Protein AF-A0A8J5QV88-F1 (afdb_monomer)

Structure (mmCIF, N/CA/C/O backbone):
data_AF-A0A8J5QV88-F1
#
_entry.id   AF-A0A8J5QV88-F1
#
loop_
_atom_site.group_PDB
_atom_site.id
_atom_site.type_symbol
_atom_site.label_atom_id
_atom_site.label_alt_id
_atom_site.label_comp_id
_atom_site.label_asym_id
_atom_site.label_entity_id
_atom_site.label_seq_id
_atom_site.pdbx_PDB_ins_code
_atom_site.Cartn_x
_atom_site.Cartn_y
_atom_site.Cartn_z
_atom_site.occupancy
_atom_site.B_iso_or_equiv
_atom_site.auth_seq_id
_atom_site.auth_comp_id
_atom_site.auth_asym_id
_atom_site.auth_atom_id
_atom_site.pdbx_PDB_model_num
ATOM 1 N N . MET A 1 1 ? -49.143 -34.796 47.480 1.00 39.56 1 MET A N 1
ATOM 2 C CA . MET A 1 1 ? -47.892 -35.246 46.841 1.00 39.56 1 MET A CA 1
ATOM 3 C C . MET A 1 1 ? -47.930 -34.688 45.436 1.00 39.56 1 MET A C 1
ATOM 5 O O . MET A 1 1 ? -48.893 -34.959 44.735 1.00 39.56 1 MET A O 1
ATOM 9 N N . SER A 1 2 ? -47.019 -33.762 45.143 1.00 41.06 2 SER A N 1
ATOM 10 C CA . SER A 1 2 ? -47.011 -32.954 43.921 1.00 41.06 2 SER A CA 1
ATOM 11 C C . SER A 1 2 ? -46.210 -33.660 42.838 1.00 41.06 2 SER A C 1
ATOM 13 O O . SER A 1 2 ? -45.031 -33.924 43.061 1.00 41.06 2 SER A O 1
ATOM 15 N N . ASP A 1 3 ? -46.820 -33.892 41.678 1.00 50.06 3 ASP A N 1
ATOM 16 C CA . ASP A 1 3 ? -46.127 -34.364 40.482 1.00 50.06 3 ASP A CA 1
ATOM 17 C C . ASP A 1 3 ? -46.035 -33.239 39.439 1.00 50.06 3 ASP A C 1
ATOM 19 O O . ASP A 1 3 ? -47.037 -32.772 38.909 1.00 50.06 3 ASP A O 1
ATOM 23 N N . ASN A 1 4 ? -44.789 -32.804 39.226 1.00 51.25 4 ASN A N 1
ATOM 24 C CA . ASN A 1 4 ? -44.144 -32.336 37.993 1.00 51.25 4 ASN A CA 1
ATOM 25 C C . ASN A 1 4 ? -44.972 -31.642 36.892 1.00 51.25 4 ASN A C 1
ATOM 27 O O . ASN A 1 4 ? -45.405 -32.280 35.936 1.00 51.25 4 ASN A O 1
ATOM 31 N N . ASP A 1 5 ? -44.925 -30.308 36.894 1.00 54.44 5 ASP A N 1
ATOM 32 C CA . ASP A 1 5 ? -45.100 -29.468 35.703 1.00 54.44 5 ASP A CA 1
ATOM 33 C C . ASP A 1 5 ? -43.744 -28.871 35.284 1.00 54.44 5 ASP A C 1
ATOM 35 O O . ASP A 1 5 ? -43.442 -27.715 35.563 1.00 54.44 5 ASP A O 1
ATOM 39 N N . ASN A 1 6 ? -42.897 -29.658 34.615 1.00 52.84 6 ASN A N 1
ATOM 40 C CA . ASN A 1 6 ? -41.653 -29.166 33.999 1.00 52.84 6 ASN A CA 1
ATOM 41 C C . ASN A 1 6 ? -41.612 -29.495 32.506 1.00 52.84 6 ASN A C 1
ATOM 43 O O . ASN A 1 6 ? -40.654 -30.068 31.994 1.00 52.84 6 ASN A O 1
ATOM 47 N N . ASN A 1 7 ? -42.671 -29.129 31.789 1.00 55.25 7 ASN A N 1
ATOM 48 C CA . ASN A 1 7 ? -42.626 -29.102 30.336 1.00 55.25 7 ASN A CA 1
ATOM 49 C C . ASN A 1 7 ? -43.232 -27.803 29.813 1.00 55.25 7 ASN A C 1
ATOM 51 O O . ASN A 1 7 ? -44.388 -27.750 29.399 1.00 55.25 7 ASN A O 1
ATOM 55 N N . LYS A 1 8 ? -42.452 -26.723 29.874 1.00 50.44 8 LYS A N 1
ATOM 56 C CA . LYS A 1 8 ? -42.722 -25.527 29.081 1.00 50.44 8 LYS A CA 1
ATOM 57 C C . LYS A 1 8 ? -41.450 -24.711 28.896 1.00 50.44 8 LYS A C 1
ATOM 59 O O . LYS A 1 8 ? -40.781 -24.413 29.881 1.00 50.44 8 LYS A O 1
ATOM 64 N N . ARG A 1 9 ? -41.254 -24.287 27.639 1.00 49.62 9 ARG 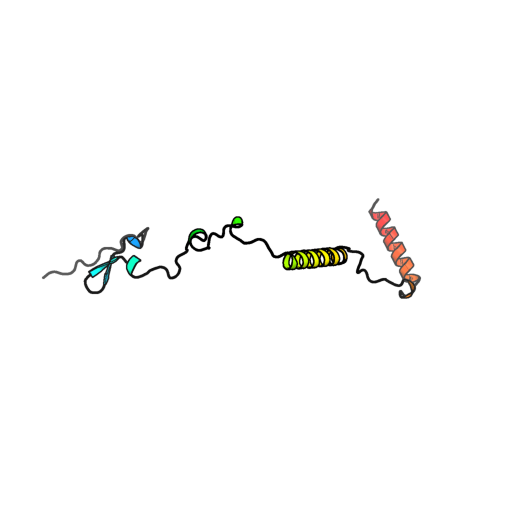A N 1
ATOM 65 C CA . ARG A 1 9 ? -40.396 -23.203 27.114 1.00 49.62 9 ARG A CA 1
ATOM 66 C C . ARG A 1 9 ? -39.234 -23.677 26.234 1.00 49.62 9 ARG A C 1
ATOM 68 O O . ARG A 1 9 ? -38.066 -23.517 26.560 1.00 49.62 9 ARG A O 1
ATOM 75 N N . GLN A 1 10 ? -39.586 -24.200 25.060 1.00 56.66 10 GLN A N 1
ATOM 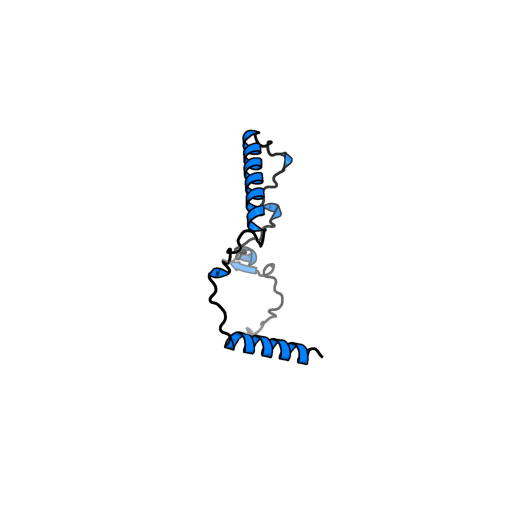76 C CA . GLN A 1 10 ? -38.902 -23.772 23.838 1.00 56.66 10 GLN A CA 1
ATOM 77 C C . GLN A 1 10 ? -39.520 -22.416 23.472 1.00 56.66 10 GLN A C 1
ATOM 79 O O . GLN A 1 10 ? -40.623 -22.378 22.937 1.00 56.66 10 GLN A O 1
ATOM 84 N N . GLU A 1 11 ? -38.873 -21.322 23.864 1.00 56.09 11 GLU A N 1
ATOM 85 C CA . GLU A 1 11 ? -39.224 -19.970 23.418 1.00 56.09 11 GLU A CA 1
ATOM 86 C C . GLU A 1 11 ? -38.179 -19.533 22.381 1.00 56.09 11 GLU A C 1
ATOM 88 O O . GLU A 1 11 ? -36.983 -19.507 22.666 1.00 56.09 11 GLU A O 1
ATOM 93 N N . ASP A 1 12 ? -38.657 -19.316 21.154 1.00 52.06 12 ASP A N 1
ATOM 94 C CA . ASP A 1 12 ? -38.172 -18.390 20.126 1.00 52.06 12 ASP A CA 1
ATOM 95 C C . ASP A 1 12 ? -36.667 -18.069 20.111 1.00 52.06 12 ASP A C 1
ATOM 97 O O . ASP A 1 12 ? -36.198 -17.055 20.625 1.00 52.06 12 ASP A O 1
ATOM 101 N N . ILE A 1 13 ? -35.901 -18.898 19.393 1.00 55.72 13 ILE A N 1
ATOM 102 C CA . ILE A 1 13 ? -34.524 -18.592 18.977 1.00 55.72 13 ILE A CA 1
ATOM 103 C C . ILE A 1 13 ? -34.591 -17.635 17.772 1.00 55.72 13 ILE A C 1
ATOM 105 O O . ILE A 1 13 ? -34.261 -17.993 16.645 1.00 55.72 13 ILE A O 1
ATOM 109 N N . GLY A 1 14 ? -35.106 -16.430 17.991 1.00 58.38 14 GLY A N 1
ATOM 110 C CA . GLY A 1 14 ? -35.182 -15.369 16.991 1.00 58.38 14 GLY A CA 1
ATOM 111 C C . GLY A 1 14 ? -34.733 -14.061 17.624 1.00 58.38 14 GLY A C 1
ATOM 112 O O . GLY A 1 14 ? -35.381 -13.566 18.536 1.00 58.38 14 GLY A O 1
ATOM 113 N N . ASP A 1 15 ? -33.599 -13.531 17.168 1.00 58.03 15 ASP A N 1
ATOM 114 C CA . ASP A 1 15 ? -33.076 -12.199 17.512 1.00 58.03 15 ASP A CA 1
ATOM 115 C C . ASP A 1 15 ? -32.682 -11.935 18.978 1.00 58.03 15 ASP A C 1
ATOM 117 O O . ASP A 1 15 ? -32.679 -10.792 19.440 1.00 58.03 15 ASP A O 1
ATOM 121 N N . SER A 1 16 ? -32.239 -12.957 19.714 1.00 60.03 16 SER A N 1
ATOM 122 C CA . SER A 1 16 ? -31.537 -12.725 20.985 1.00 60.03 16 SER A CA 1
ATOM 123 C C . SER A 1 16 ? -30.163 -12.103 20.717 1.00 60.03 16 SER A C 1
ATOM 125 O O . SER A 1 16 ? -29.208 -12.798 20.360 1.00 60.03 16 SER A O 1
ATOM 127 N N . LYS A 1 17 ? -30.046 -10.780 20.879 1.00 69.38 17 LYS A N 1
ATOM 128 C CA . LYS A 1 17 ? -28.745 -10.104 20.856 1.00 69.38 17 LYS A CA 1
ATOM 129 C C . LYS A 1 17 ? -27.879 -10.694 21.978 1.00 69.38 17 LYS A C 1
ATOM 131 O O . LYS A 1 17 ? -28.327 -10.741 23.123 1.00 69.38 17 LYS A O 1
ATOM 136 N N . PRO A 1 18 ? -26.627 -11.102 21.702 1.00 67.94 18 PRO A N 1
ATOM 137 C CA . PRO A 1 18 ? -25.754 -11.705 22.714 1.00 67.94 18 PRO A CA 1
ATOM 138 C C . PRO A 1 18 ? -25.406 -10.745 23.865 1.00 67.94 18 PRO A C 1
ATOM 140 O O . PRO A 1 18 ? -24.854 -11.175 24.876 1.00 67.94 18 PRO A O 1
ATOM 143 N N . GLU A 1 19 ? -25.714 -9.453 23.719 1.00 68.94 19 GLU A N 1
ATOM 144 C CA . GLU A 1 19 ? -25.539 -8.438 24.760 1.00 68.94 19 GLU A CA 1
ATOM 145 C C . GLU A 1 19 ? -26.523 -8.587 25.926 1.00 68.94 19 GLU A C 1
ATOM 147 O O . GLU A 1 19 ? -26.151 -8.284 27.060 1.00 68.94 19 GLU A O 1
ATOM 152 N N . ASP A 1 20 ? -27.720 -9.122 25.674 1.00 74.25 20 ASP A N 1
ATOM 153 C CA . ASP A 1 20 ? -28.778 -9.262 26.683 1.00 74.25 20 ASP A CA 1
ATOM 154 C C . ASP A 1 20 ? -28.732 -10.626 27.400 1.00 74.25 20 ASP A C 1
ATOM 156 O O . ASP A 1 20 ? -29.471 -10.873 28.356 1.00 74.25 20 ASP A O 1
ATOM 160 N N . LEU A 1 21 ? -27.836 -11.524 26.970 1.00 83.50 21 LEU A N 1
ATOM 161 C CA . LEU A 1 21 ? -27.693 -12.856 27.549 1.00 83.50 21 LEU A CA 1
ATOM 162 C C . LEU A 1 21 ? -26.917 -12.791 28.873 1.00 83.50 21 LEU A C 1
ATOM 164 O O . LEU A 1 21 ? -25.708 -12.559 28.893 1.00 83.50 21 LEU A O 1
ATOM 168 N N . LEU A 1 22 ? -27.607 -13.041 29.985 1.00 86.75 22 LEU A N 1
ATOM 169 C CA . LEU A 1 22 ? -27.020 -13.175 31.321 1.00 86.75 22 LEU A CA 1
ATOM 170 C C . LEU A 1 22 ? -26.741 -14.653 31.622 1.00 86.75 22 LEU A C 1
ATOM 172 O O . LEU A 1 22 ? -27.636 -15.490 31.534 1.00 86.75 22 LEU A O 1
ATOM 176 N N . VAL A 1 23 ? -25.505 -14.971 32.002 1.00 85.56 23 VAL A N 1
ATOM 177 C CA . VAL A 1 23 ? -25.053 -16.329 32.336 1.00 85.56 23 VAL A CA 1
ATOM 178 C C . VAL A 1 23 ? -24.658 -16.375 33.809 1.00 85.56 23 VAL A C 1
ATOM 180 O O . VAL A 1 23 ? -24.003 -15.458 34.306 1.00 85.56 23 VAL A O 1
ATOM 183 N N . ASP A 1 24 ? -25.058 -17.427 34.524 1.00 88.81 24 ASP A N 1
ATOM 184 C CA . ASP A 1 24 ? -24.590 -17.656 35.893 1.00 88.81 24 ASP A CA 1
ATOM 185 C C . ASP A 1 24 ? -23.149 -18.181 35.872 1.00 88.81 24 ASP A C 1
ATOM 187 O O . ASP A 1 24 ? -22.862 -19.243 35.317 1.00 88.81 24 ASP A O 1
ATOM 191 N N . PHE A 1 25 ? -22.238 -17.419 36.472 1.00 82.06 25 PHE A N 1
ATOM 192 C CA . PHE A 1 25 ? -20.841 -17.792 36.630 1.00 82.06 25 PHE A CA 1
ATOM 193 C C . PHE A 1 25 ? -20.456 -17.722 38.109 1.00 82.06 25 PHE A C 1
ATOM 195 O O . PHE A 1 25 ? -20.171 -16.653 38.654 1.00 82.06 25 PHE A O 1
ATOM 202 N N . GLY A 1 26 ? -20.456 -18.878 38.777 1.00 84.56 26 GLY A N 1
ATOM 203 C CA . GLY A 1 26 ? -20.088 -18.978 40.191 1.00 84.56 26 GLY A CA 1
ATOM 204 C C . GLY A 1 26 ? -21.089 -18.317 41.148 1.00 84.56 26 GLY A C 1
ATOM 205 O O . GLY A 1 26 ? -20.671 -17.735 42.149 1.00 84.56 26 GLY A O 1
ATOM 206 N N . GLY A 1 27 ? -22.390 -18.374 40.843 1.00 88.50 27 GLY A N 1
ATOM 207 C CA . GLY A 1 27 ? -23.462 -17.808 41.670 1.00 88.50 27 GLY A CA 1
ATOM 208 C C . GLY A 1 27 ? -23.696 -16.313 41.442 1.00 88.50 27 GLY A C 1
ATOM 209 O O . GLY A 1 27 ? -24.347 -15.655 42.256 1.00 88.50 27 GLY A O 1
ATOM 210 N N . LYS A 1 28 ? -23.139 -15.750 40.365 1.00 85.12 28 LYS A N 1
ATOM 211 C CA . LYS A 1 28 ? -23.304 -14.350 39.961 1.00 85.12 28 LYS A CA 1
ATOM 212 C C . LYS A 1 28 ? -23.725 -14.301 38.499 1.00 85.12 28 LYS A C 1
ATOM 214 O O . LYS A 1 28 ? -23.051 -14.863 37.641 1.00 85.12 28 LYS A O 1
ATOM 219 N N . GLN A 1 29 ? -24.801 -13.572 38.210 1.00 89.31 29 GLN A N 1
ATOM 220 C CA . GLN A 1 29 ? -25.239 -13.336 36.835 1.00 89.31 29 GLN A CA 1
ATOM 221 C C . GLN A 1 29 ? -24.329 -12.305 36.163 1.00 89.31 29 GLN A C 1
ATOM 223 O O . GLN A 1 29 ? -24.212 -11.165 36.621 1.00 89.31 29 GLN A O 1
ATOM 228 N N . VAL A 1 30 ? -23.673 -12.710 35.078 1.00 82.81 30 VAL A N 1
ATOM 229 C CA . VAL A 1 30 ? -22.779 -11.867 34.282 1.00 82.81 30 VAL A CA 1
ATOM 230 C C . VAL A 1 30 ? -23.189 -11.895 32.805 1.00 82.81 30 VAL A C 1
ATOM 232 O O . VAL A 1 30 ? -23.540 -12.955 32.291 1.00 82.81 30 VAL A O 1
ATOM 235 N N . PRO A 1 31 ? -23.144 -10.758 32.090 1.00 87.75 31 PRO A N 1
ATOM 236 C CA . PRO A 1 31 ? -23.412 -10.737 30.655 1.00 87.75 31 PRO A CA 1
ATOM 237 C C . PRO A 1 31 ? -22.422 -11.606 29.874 1.00 87.75 31 PRO A C 1
ATOM 239 O O . PRO A 1 31 ? -21.210 -11.537 30.105 1.00 87.75 31 PRO A O 1
ATOM 242 N N . PHE A 1 32 ? -22.924 -12.366 28.904 1.00 82.94 32 PHE A N 1
ATOM 243 C CA . PHE A 1 32 ? -22.127 -13.244 28.050 1.00 82.94 32 PHE A CA 1
ATOM 244 C C . PHE A 1 32 ? -21.061 -12.477 27.257 1.00 82.94 32 PHE A C 1
ATOM 246 O O . PHE A 1 32 ? -19.933 -12.949 27.110 1.00 82.94 32 PHE A O 1
ATOM 253 N N . SER A 1 33 ? -21.369 -11.243 26.848 1.00 80.88 33 SER A N 1
ATOM 254 C CA . SER A 1 33 ? -20.434 -10.322 26.186 1.00 80.88 33 SER A CA 1
ATOM 255 C C . SER A 1 33 ? -19.162 -10.033 26.997 1.00 80.88 33 SER A C 1
ATOM 257 O O . SER A 1 33 ? -18.109 -9.751 26.424 1.00 80.88 33 SER A O 1
ATOM 259 N N . LYS A 1 34 ? -19.215 -10.126 28.335 1.00 77.44 34 LYS A N 1
ATOM 26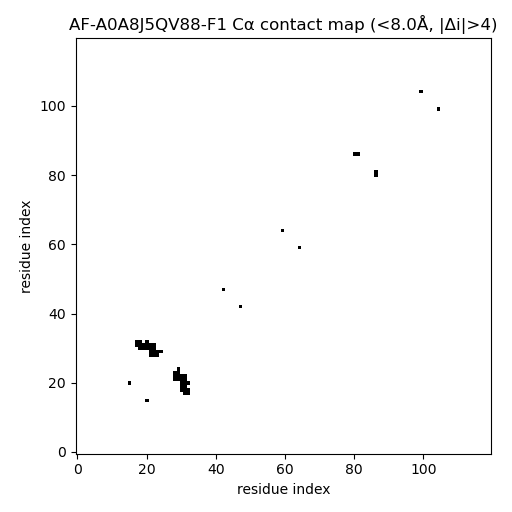0 C CA . LYS A 1 34 ? -18.033 -9.947 29.196 1.00 77.44 34 LYS A CA 1
ATOM 261 C C . LYS A 1 34 ? -17.146 -11.187 29.253 1.00 77.44 34 LYS A C 1
ATOM 263 O O . LYS A 1 34 ? -15.958 -11.046 29.538 1.00 77.44 34 LYS A O 1
ATOM 268 N N . ILE A 1 35 ? -17.714 -12.367 29.006 1.00 79.94 35 ILE A N 1
ATOM 269 C CA . ILE A 1 35 ? -17.002 -13.649 29.023 1.00 79.94 35 ILE A CA 1
ATOM 270 C C . ILE A 1 35 ? -16.358 -13.901 27.660 1.00 79.94 35 ILE A C 1
ATOM 272 O O . ILE A 1 35 ? -15.183 -14.252 27.590 1.00 79.94 35 ILE A O 1
ATOM 276 N N . ASN A 1 36 ? -17.110 -13.690 26.579 1.00 77.75 36 ASN A N 1
ATOM 277 C CA . ASN A 1 36 ? -16.657 -13.975 25.226 1.00 77.75 36 ASN A CA 1
ATOM 278 C C . ASN A 1 36 ? -16.403 -12.677 24.452 1.00 77.75 36 ASN A C 1
ATOM 280 O O . ASN A 1 36 ? -17.260 -12.190 23.713 1.00 77.75 36 ASN A O 1
ATOM 284 N N . LYS A 1 37 ? -15.219 -12.093 24.654 1.00 78.62 37 LYS A N 1
ATOM 285 C CA . LYS A 1 37 ? -14.769 -10.956 23.844 1.00 78.62 37 LYS A CA 1
ATOM 286 C C . LYS A 1 37 ? -14.336 -11.451 22.461 1.00 78.62 37 LYS A C 1
ATOM 288 O O . LYS A 1 37 ? -13.686 -12.493 22.384 1.00 78.62 37 LYS A O 1
ATOM 293 N N . PRO A 1 38 ? -14.623 -10.708 21.377 1.00 79.44 38 PRO A N 1
ATOM 294 C CA . PRO A 1 38 ? -14.111 -11.064 20.061 1.00 79.44 38 PRO A CA 1
ATOM 295 C C . PRO A 1 38 ? -12.578 -11.106 20.091 1.00 79.44 38 PRO A C 1
ATOM 297 O O . PRO A 1 38 ? -11.934 -10.195 20.611 1.00 79.44 38 PRO A O 1
ATOM 300 N N . HIS A 1 39 ? -11.993 -12.159 19.513 1.00 72.19 39 HIS A N 1
ATOM 301 C CA . HIS A 1 39 ? -10.537 -12.329 19.442 1.00 72.19 39 HIS A CA 1
ATOM 302 C C . HIS A 1 39 ? -9.845 -11.250 18.593 1.00 72.19 39 HIS A C 1
ATOM 304 O O . HIS A 1 39 ? -8.658 -11.006 18.780 1.00 72.19 39 HIS A O 1
ATOM 310 N N . ASN A 1 40 ? -10.592 -10.576 17.711 1.00 72.62 40 ASN A N 1
ATOM 311 C CA . ASN A 1 40 ? -10.121 -9.460 16.901 1.00 72.62 40 ASN A CA 1
ATOM 312 C C . ASN A 1 40 ? -11.032 -8.250 17.125 1.00 72.62 40 ASN A C 1
ATOM 314 O O . ASN A 1 40 ? -12.217 -8.289 16.796 1.00 72.62 40 ASN A O 1
ATOM 318 N N . VAL A 1 41 ? -10.472 -7.165 17.656 1.00 70.25 41 VAL A N 1
ATOM 319 C CA . VAL A 1 41 ? -11.117 -5.851 17.622 1.00 70.25 41 VAL A CA 1
ATOM 320 C C . VAL A 1 41 ? -10.725 -5.219 16.291 1.00 70.25 41 VAL A C 1
ATOM 322 O O . VAL A 1 41 ? -9.544 -4.964 16.059 1.00 70.25 41 VAL A O 1
ATOM 325 N N . ILE A 1 42 ? -11.692 -5.014 15.392 1.00 71.25 42 ILE A N 1
ATOM 326 C CA . ILE A 1 42 ? -11.462 -4.227 14.177 1.00 71.25 42 ILE A CA 1
ATOM 327 C C . ILE A 1 42 ? -11.340 -2.784 14.638 1.00 71.25 42 ILE A C 1
ATOM 329 O O . ILE A 1 42 ? -12.323 -2.148 15.010 1.00 71.25 42 ILE A O 1
ATOM 333 N N . LEU A 1 43 ? -10.108 -2.307 14.697 1.00 71.44 43 LEU A N 1
ATOM 334 C CA . LEU A 1 43 ? -9.821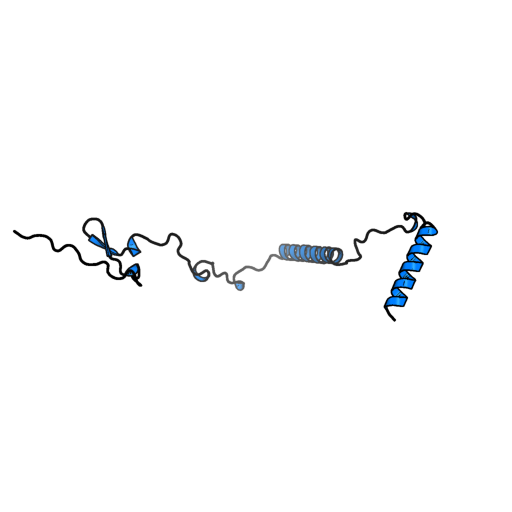 -0.937 15.057 1.00 71.44 43 LEU A CA 1
ATOM 335 C C . LEU A 1 43 ? -9.780 -0.135 13.763 1.00 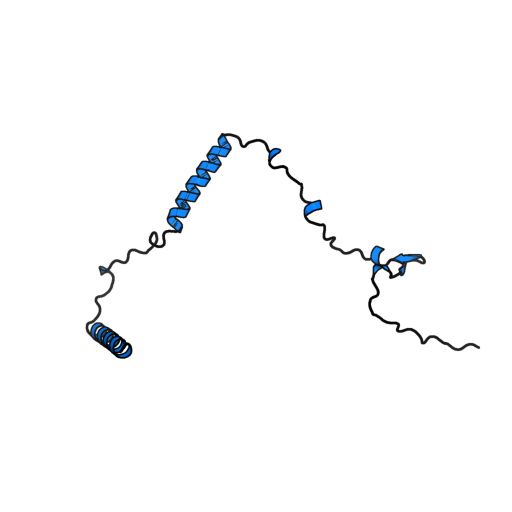71.44 43 LEU A C 1
ATOM 337 O O . LEU A 1 43 ? -9.090 -0.516 12.816 1.00 71.44 43 LEU A O 1
ATOM 341 N N . ASP A 1 44 ? -10.552 0.946 13.714 1.00 73.25 44 ASP A N 1
ATOM 342 C CA . ASP A 1 44 ? -10.601 1.820 12.550 1.00 73.25 44 ASP A CA 1
ATOM 343 C C . ASP A 1 44 ? -9.170 2.272 12.183 1.00 73.25 44 ASP A C 1
ATOM 345 O O . ASP A 1 44 ? -8.458 2.800 13.049 1.00 73.25 44 ASP A O 1
ATOM 349 N N . PRO A 1 45 ? -8.728 2.115 10.916 1.00 70.88 45 PRO A N 1
ATOM 350 C CA . PRO A 1 45 ? -7.342 2.378 10.505 1.00 70.88 45 PRO A CA 1
ATOM 351 C C . PRO A 1 45 ? -6.834 3.770 10.911 1.00 70.88 45 PRO A C 1
ATOM 353 O O . PRO A 1 45 ? -5.662 3.956 11.242 1.00 70.88 45 PRO A O 1
ATOM 356 N N . ASN A 1 46 ? -7.750 4.740 10.954 1.00 73.62 46 ASN A N 1
ATOM 357 C CA . ASN A 1 46 ? -7.495 6.141 11.283 1.00 73.62 46 ASN A CA 1
ATOM 358 C C . ASN A 1 46 ? -7.100 6.400 12.743 1.00 73.62 46 ASN A C 1
ATOM 360 O O . ASN A 1 46 ? -6.592 7.482 13.044 1.00 73.62 46 ASN A O 1
ATOM 364 N N . PHE A 1 47 ? -7.358 5.462 13.656 1.00 74.31 47 PHE A N 1
ATOM 365 C CA . PHE A 1 47 ? -7.060 5.641 15.078 1.00 74.31 47 PHE A CA 1
ATOM 366 C C . PHE A 1 47 ? -5.696 5.082 15.475 1.00 74.31 47 PHE A C 1
ATOM 368 O O . PHE A 1 47 ? -5.268 5.301 16.608 1.00 74.31 47 PHE A O 1
ATOM 375 N N . HIS A 1 48 ? -5.034 4.314 14.606 1.00 72.81 48 HIS A N 1
ATOM 376 C CA . HIS A 1 48 ? -3.838 3.534 14.969 1.00 72.81 48 HIS A CA 1
ATOM 377 C C . HIS A 1 48 ? -2.632 3.812 14.094 1.00 72.81 48 HIS A C 1
ATOM 379 O O . HIS A 1 48 ? -1.511 3.466 14.462 1.00 72.81 48 HIS A O 1
ATOM 385 N N . GLN A 1 49 ? -2.844 4.454 12.952 1.00 78.19 49 GLN A N 1
ATOM 386 C CA . GLN A 1 49 ? -1.740 4.937 12.152 1.00 78.19 49 GLN A CA 1
ATOM 387 C C . GLN A 1 49 ? -1.268 6.291 12.693 1.00 78.19 49 GLN A C 1
ATOM 389 O O . GLN A 1 49 ? -2.095 7.173 12.953 1.00 78.19 49 GLN A O 1
ATOM 394 N N . PRO A 1 50 ? 0.050 6.482 12.876 1.00 78.19 50 PRO A N 1
ATOM 395 C CA . PRO A 1 50 ? 0.587 7.789 13.204 1.00 78.19 50 PRO A CA 1
ATOM 396 C C . PRO A 1 50 ? 0.231 8.766 12.082 1.00 78.19 50 PRO A C 1
ATOM 398 O O . PRO A 1 50 ? 0.560 8.553 10.916 1.00 78.19 50 PRO A O 1
ATOM 401 N N . LYS A 1 51 ? -0.457 9.851 12.443 1.00 79.19 51 LYS A N 1
ATOM 402 C CA . LYS A 1 51 ? -0.735 10.960 11.529 1.00 79.19 51 LYS A CA 1
ATOM 403 C C . LYS A 1 51 ? 0.550 11.764 11.365 1.00 79.19 51 LYS A C 1
ATOM 405 O O . LYS A 1 51 ? 0.830 12.658 12.159 1.00 79.19 51 LYS A O 1
ATOM 410 N N . VAL A 1 52 ? 1.358 11.394 10.378 1.00 79.69 52 VAL A N 1
ATOM 411 C CA . VAL A 1 52 ? 2.591 12.111 10.048 1.00 79.69 52 VAL A CA 1
ATOM 412 C C . VAL A 1 52 ? 2.253 13.378 9.258 1.00 79.69 52 VAL A C 1
ATOM 414 O O . VAL A 1 52 ? 1.520 13.320 8.273 1.00 79.69 52 VAL A O 1
ATOM 417 N N . ASN A 1 53 ? 2.751 14.535 9.702 1.00 82.31 53 ASN A N 1
ATOM 418 C CA . ASN A 1 53 ? 2.625 15.780 8.945 1.00 82.31 53 ASN A CA 1
ATOM 419 C C . ASN A 1 53 ? 3.778 15.852 7.935 1.00 82.31 53 ASN A C 1
ATOM 421 O O . ASN A 1 53 ? 4.937 15.877 8.346 1.00 82.31 53 ASN A O 1
ATOM 425 N N . ALA A 1 54 ? 3.471 15.905 6.638 1.00 78.88 54 ALA A N 1
ATOM 426 C CA . ALA A 1 54 ? 4.473 16.015 5.577 1.00 78.88 54 ALA A CA 1
ATOM 427 C C . ALA A 1 54 ? 5.392 17.241 5.753 1.00 78.88 54 ALA A C 1
ATOM 429 O O . ALA A 1 54 ? 6.571 17.168 5.433 1.00 78.88 54 ALA A O 1
ATOM 430 N N . GLU A 1 55 ? 4.882 18.323 6.344 1.00 82.50 55 GLU A N 1
ATOM 431 C CA . GLU A 1 55 ? 5.633 19.560 6.602 1.00 82.50 55 GLU A CA 1
ATOM 432 C C . GLU A 1 55 ? 6.548 19.472 7.835 1.00 82.50 55 GLU A C 1
ATOM 434 O O . GLU A 1 55 ? 7.375 20.349 8.059 1.00 82.50 55 GLU A O 1
ATOM 439 N N . SER A 1 56 ? 6.392 18.433 8.665 1.00 83.88 56 SER A N 1
ATOM 440 C CA . SER A 1 56 ? 7.230 18.227 9.857 1.00 83.88 56 SER A CA 1
ATOM 441 C C . SER A 1 56 ? 8.514 17.446 9.575 1.00 83.88 56 SER A C 1
ATOM 443 O O . SER A 1 56 ? 9.351 17.307 10.467 1.00 83.88 56 SER A O 1
ATOM 445 N N . PHE A 1 57 ? 8.671 16.928 8.354 1.00 81.12 57 PHE A N 1
ATOM 446 C CA . PHE A 1 57 ? 9.892 16.248 7.947 1.00 81.12 57 PHE A CA 1
ATOM 447 C C . PHE A 1 57 ? 10.939 17.279 7.510 1.00 81.12 57 PHE A C 1
ATOM 449 O O . PHE A 1 57 ? 10.598 18.213 6.786 1.00 81.12 57 PHE A O 1
ATOM 456 N N . PRO A 1 58 ? 12.204 17.136 7.940 1.00 84.50 58 PRO A N 1
ATOM 457 C CA . PRO A 1 58 ? 13.280 17.989 7.458 1.00 84.50 58 PRO A CA 1
ATOM 458 C C . PRO A 1 58 ? 13.478 17.809 5.949 1.00 84.50 58 PRO A C 1
ATOM 460 O O . PRO A 1 58 ? 13.273 16.716 5.414 1.00 84.50 58 PRO A O 1
ATOM 463 N N . ASP A 1 59 ? 13.912 18.879 5.281 1.00 83.62 59 ASP A N 1
ATOM 464 C CA . ASP A 1 59 ? 14.290 18.817 3.872 1.00 83.62 59 ASP A CA 1
ATOM 465 C C . ASP A 1 59 ? 15.415 17.794 3.654 1.00 83.62 59 ASP A C 1
ATOM 467 O O . ASP A 1 59 ? 16.328 17.646 4.472 1.00 83.62 59 ASP A O 1
ATOM 471 N N . ILE A 1 60 ? 15.352 17.096 2.521 1.00 81.62 60 ILE A N 1
ATOM 472 C CA . ILE A 1 60 ? 16.361 16.117 2.113 1.00 81.62 60 ILE A CA 1
ATOM 473 C C . ILE A 1 60 ? 17.701 16.832 1.894 1.00 81.62 60 ILE A C 1
ATOM 475 O O . ILE A 1 60 ? 17.770 17.866 1.222 1.00 81.62 60 ILE A O 1
ATOM 479 N N . GLU A 1 61 ? 18.781 16.258 2.428 1.00 85.06 61 GLU A N 1
ATOM 480 C CA . GLU A 1 61 ? 20.136 16.768 2.222 1.00 85.06 61 GLU A CA 1
ATOM 481 C C . GLU A 1 61 ? 20.489 16.862 0.721 1.00 85.06 61 GLU A C 1
ATOM 483 O O . GLU A 1 61 ? 20.065 16.028 -0.088 1.00 85.06 61 GLU A O 1
ATOM 488 N N . PRO A 1 62 ? 21.314 17.841 0.308 1.00 80.88 62 PRO A N 1
ATOM 489 C CA . PRO A 1 62 ? 21.620 18.066 -1.106 1.00 80.88 62 PRO A CA 1
ATOM 490 C C . PRO A 1 62 ? 22.319 16.877 -1.786 1.00 80.88 62 PRO A C 1
ATOM 492 O O . PRO A 1 62 ? 22.228 16.735 -3.004 1.00 80.88 62 PRO A O 1
ATOM 495 N N . GLU A 1 63 ? 23.018 16.027 -1.029 1.00 78.69 63 GLU A N 1
ATOM 496 C CA . GLU A 1 63 ? 23.637 14.800 -1.544 1.00 78.69 63 GLU A CA 1
ATOM 497 C C . GLU A 1 63 ? 22.590 13.725 -1.873 1.00 78.69 63 GLU A C 1
ATOM 499 O O . GLU A 1 63 ? 22.616 13.147 -2.961 1.00 78.69 63 GLU A O 1
ATOM 504 N N . ALA A 1 64 ? 21.608 13.526 -0.991 1.00 82.06 64 ALA A N 1
ATOM 505 C CA . ALA A 1 64 ? 20.520 12.574 -1.201 1.00 82.06 64 ALA A CA 1
ATOM 506 C C . ALA A 1 64 ? 19.613 12.985 -2.373 1.00 82.06 64 ALA A C 1
ATOM 508 O O . ALA A 1 64 ? 19.224 12.139 -3.178 1.00 82.06 64 ALA A O 1
ATOM 509 N N . LYS A 1 65 ? 19.374 14.290 -2.554 1.00 80.69 65 LYS A N 1
ATOM 510 C CA . LYS A 1 65 ? 18.604 14.810 -3.694 1.00 80.69 65 LYS A CA 1
ATOM 511 C C . LYS A 1 65 ? 19.252 14.489 -5.048 1.00 80.69 65 LYS A C 1
ATOM 513 O O . LYS A 1 65 ? 18.560 14.104 -5.986 1.00 80.69 65 LYS A O 1
ATOM 518 N N . LYS A 1 66 ? 20.584 14.579 -5.141 1.00 80.19 66 LYS A N 1
ATOM 519 C CA . LYS A 1 66 ? 21.327 14.179 -6.351 1.00 80.19 66 LYS A CA 1
ATOM 520 C C . LYS A 1 66 ? 21.229 12.677 -6.609 1.00 80.19 66 LYS A C 1
ATOM 522 O O . LYS A 1 66 ? 21.053 12.268 -7.751 1.00 80.19 66 LYS A O 1
ATOM 527 N N . GLY A 1 67 ? 21.297 11.866 -5.552 1.00 80.75 67 GLY A N 1
ATOM 528 C CA . GLY A 1 67 ? 21.122 10.417 -5.656 1.00 80.75 67 GLY A CA 1
ATOM 529 C C . GLY A 1 67 ? 19.753 10.029 -6.221 1.00 80.75 67 GLY A C 1
ATOM 530 O O . GLY A 1 67 ? 19.669 9.157 -7.085 1.00 80.75 67 GLY A O 1
ATOM 531 N N . GLU A 1 68 ? 18.686 10.706 -5.793 1.00 80.19 68 GLU A N 1
ATOM 532 C CA . GLU A 1 68 ? 17.343 10.491 -6.343 1.00 80.19 68 GLU A CA 1
ATOM 533 C C . GLU A 1 68 ? 17.243 10.914 -7.815 1.00 80.19 68 GLU A C 1
ATOM 535 O O . GLU A 1 68 ? 16.720 10.153 -8.629 1.00 80.19 68 GLU A O 1
ATOM 540 N N . GLU A 1 69 ? 17.810 12.063 -8.194 1.00 82.25 69 GLU A N 1
ATOM 541 C CA . GLU A 1 69 ? 17.864 12.515 -9.593 1.00 82.25 69 GLU A CA 1
ATOM 542 C C . GLU A 1 69 ? 18.648 11.538 -10.496 1.00 82.2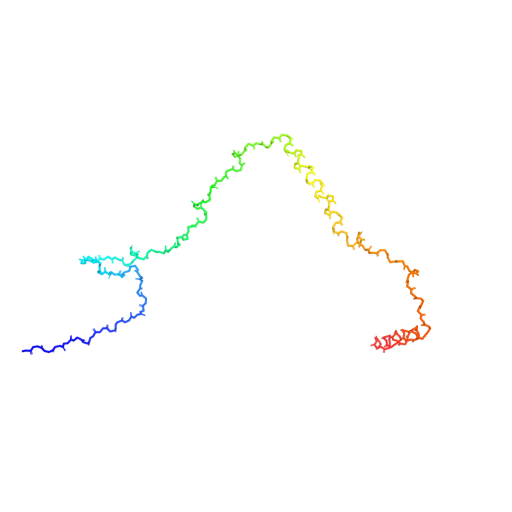5 69 GLU A C 1
ATOM 544 O O . GLU A 1 69 ? 18.218 11.220 -11.611 1.00 82.25 69 GLU A O 1
ATOM 549 N N . ASP A 1 70 ? 19.760 10.982 -10.014 1.00 81.19 70 ASP A N 1
ATOM 550 C CA . ASP A 1 70 ? 20.549 9.973 -10.730 1.00 81.19 70 ASP A CA 1
ATOM 551 C C . ASP A 1 70 ? 19.786 8.648 -10.906 1.00 81.19 70 ASP A C 1
ATOM 553 O O . ASP A 1 70 ? 19.849 8.001 -11.957 1.00 81.19 70 ASP A O 1
ATOM 557 N N . VAL A 1 71 ? 19.029 8.226 -9.893 1.00 82.06 71 VAL A N 1
ATOM 558 C CA . VAL A 1 71 ? 18.185 7.026 -9.982 1.00 82.06 71 VAL A CA 1
ATOM 559 C C . VAL A 1 71 ? 17.014 7.259 -10.941 1.00 82.06 71 VAL A C 1
ATOM 561 O O . VAL A 1 71 ? 16.714 6.403 -11.780 1.00 82.06 71 VAL A O 1
ATOM 564 N N . GLU A 1 72 ? 16.390 8.431 -10.878 1.00 81.94 72 GLU A N 1
ATOM 565 C CA . GLU A 1 72 ? 15.293 8.861 -11.743 1.00 81.94 72 GLU A CA 1
ATOM 566 C C . GLU A 1 72 ? 15.726 8.906 -13.223 1.00 81.94 72 GLU A C 1
ATOM 568 O O . GLU A 1 72 ? 15.026 8.392 -14.104 1.00 81.94 72 GLU A O 1
ATOM 573 N N . THR A 1 73 ? 16.905 9.465 -13.517 1.00 77.88 73 THR A N 1
ATOM 574 C CA . THR A 1 73 ? 17.459 9.519 -14.882 1.00 77.88 73 THR A CA 1
ATOM 575 C C . THR A 1 73 ? 17.789 8.128 -15.421 1.00 77.88 73 THR A C 1
ATOM 577 O O . THR A 1 73 ? 17.414 7.807 -16.555 1.00 77.88 73 THR A O 1
ATOM 580 N N . ARG A 1 74 ? 18.399 7.253 -14.609 1.00 75.94 74 ARG A N 1
ATOM 581 C CA . ARG A 1 74 ? 18.657 5.851 -14.984 1.00 75.94 74 ARG A CA 1
ATOM 582 C C . ARG A 1 74 ? 17.366 5.082 -15.249 1.00 75.94 74 ARG A C 1
ATOM 584 O O . ARG A 1 74 ? 17.290 4.338 -16.226 1.00 75.94 74 ARG A O 1
ATOM 591 N N . ARG A 1 75 ? 16.329 5.287 -14.432 1.00 75.06 75 ARG A N 1
ATOM 592 C CA . ARG A 1 75 ? 15.018 4.649 -14.613 1.00 75.06 75 ARG A CA 1
ATOM 593 C C . ARG A 1 75 ? 14.343 5.101 -15.908 1.00 75.06 75 ARG A C 1
ATOM 595 O O . ARG A 1 75 ? 13.833 4.260 -16.647 1.00 75.06 75 ARG A O 1
ATOM 602 N N . LYS A 1 76 ? 14.386 6.400 -16.224 1.00 75.25 76 LYS A N 1
ATOM 603 C CA . LYS A 1 76 ? 13.862 6.955 -17.487 1.00 75.25 76 LYS A CA 1
ATOM 604 C C . LYS A 1 76 ? 14.611 6.410 -18.704 1.00 75.25 76 LYS A C 1
ATOM 606 O O . LYS A 1 76 ? 13.977 6.046 -19.694 1.00 75.25 76 LYS A O 1
ATOM 611 N N . ALA A 1 77 ? 15.935 6.287 -18.615 1.00 70.44 77 ALA A N 1
ATOM 612 C CA . ALA A 1 77 ? 16.743 5.675 -19.665 1.00 70.44 77 ALA A CA 1
ATOM 613 C C . ALA A 1 77 ? 16.380 4.195 -19.869 1.00 70.44 77 ALA A C 1
ATOM 615 O O . ALA A 1 77 ? 16.115 3.793 -20.997 1.00 70.44 77 ALA A O 1
ATOM 616 N N . ALA A 1 78 ? 16.287 3.402 -18.797 1.00 67.12 78 ALA A N 1
ATOM 617 C CA . ALA A 1 78 ? 15.923 1.985 -18.874 1.00 67.12 78 ALA A CA 1
ATOM 618 C C . ALA A 1 78 ? 14.513 1.767 -19.453 1.00 67.12 78 ALA A C 1
ATOM 620 O O . ALA A 1 78 ? 14.313 0.895 -20.295 1.00 67.12 78 ALA A O 1
ATOM 621 N N . HIS A 1 79 ? 13.544 2.601 -19.068 1.00 63.66 79 HIS A N 1
ATOM 622 C CA . HIS A 1 79 ? 12.170 2.510 -19.564 1.00 63.66 79 HIS A CA 1
ATOM 623 C C . HIS A 1 79 ? 12.070 2.767 -21.078 1.00 63.66 79 HIS A C 1
ATOM 625 O O . HIS A 1 79 ? 11.273 2.126 -21.762 1.00 63.66 79 HIS A O 1
ATOM 631 N N . LYS A 1 80 ? 12.923 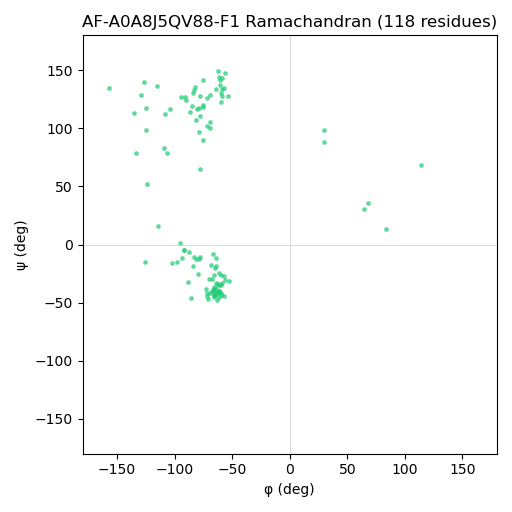3.643 -21.632 1.00 62.50 80 LYS A N 1
ATOM 632 C CA . LYS A 1 80 ? 12.985 3.904 -23.080 1.00 62.50 80 LYS A CA 1
ATOM 633 C C . LYS A 1 80 ? 13.350 2.653 -23.889 1.00 62.50 80 LYS A C 1
ATOM 635 O O . LYS A 1 80 ? 12.826 2.474 -24.980 1.00 62.50 80 LYS A O 1
ATOM 640 N N . TYR A 1 81 ? 14.206 1.782 -23.353 1.00 60.62 81 TYR A N 1
ATOM 641 C CA . TYR A 1 81 ? 14.624 0.552 -24.037 1.00 60.62 81 TYR A CA 1
ATOM 642 C C . TYR A 1 81 ? 13.652 -0.618 -23.851 1.00 60.62 81 TYR A C 1
ATOM 644 O O . TYR A 1 81 ? 13.712 -1.576 -24.615 1.00 60.62 81 TYR A O 1
ATOM 652 N N . ILE A 1 82 ? 12.772 -0.569 -22.847 1.00 61.72 82 ILE A N 1
ATOM 653 C CA . ILE A 1 82 ? 11.809 -1.646 -22.563 1.00 61.72 82 ILE A CA 1
ATOM 654 C C . ILE A 1 82 ? 10.508 -1.454 -23.355 1.00 61.72 82 ILE A C 1
ATOM 656 O O . ILE A 1 82 ? 9.881 -2.439 -23.735 1.00 61.72 82 ILE A O 1
ATOM 660 N N . LEU A 1 83 ? 10.097 -0.209 -23.626 1.00 62.47 83 LEU A N 1
ATOM 661 C CA . LEU A 1 83 ? 8.822 0.070 -24.304 1.00 62.47 83 LEU A CA 1
ATOM 662 C C . LEU A 1 83 ? 8.905 0.183 -25.821 1.00 62.47 83 LEU A C 1
ATOM 664 O O . LEU A 1 83 ? 7.860 0.335 -26.446 1.00 62.47 83 LEU A O 1
ATOM 668 N N . ASP A 1 84 ? 10.090 0.125 -26.423 1.00 65.06 84 ASP A N 1
ATOM 669 C CA . ASP A 1 84 ? 10.176 0.087 -27.878 1.00 65.06 84 ASP A CA 1
ATOM 670 C C . ASP A 1 84 ? 9.934 -1.356 -28.366 1.00 65.06 84 ASP A C 1
ATOM 672 O O . ASP A 1 84 ? 10.810 -2.215 -28.201 1.00 65.06 84 ASP A O 1
ATOM 676 N N . PRO A 1 85 ? 8.769 -1.659 -28.979 1.00 65.88 85 PRO A N 1
ATOM 677 C CA . PRO A 1 85 ? 8.455 -3.006 -29.449 1.00 65.88 85 PRO A CA 1
ATOM 678 C C . PRO A 1 85 ? 9.367 -3.457 -30.601 1.00 65.88 85 PRO A C 1
ATOM 680 O O . PRO A 1 85 ? 9.294 -4.616 -31.014 1.00 65.88 85 PRO A O 1
ATOM 683 N N . TYR A 1 86 ? 10.204 -2.568 -31.148 1.00 67.69 86 TYR A N 1
ATOM 684 C CA . TYR A 1 86 ? 11.185 -2.878 -32.185 1.00 67.69 86 TYR A CA 1
ATOM 685 C C . TYR A 1 86 ? 12.623 -3.018 -31.672 1.00 67.69 86 TYR A C 1
ATOM 687 O O . TYR A 1 86 ? 13.432 -3.611 -32.383 1.00 67.69 86 TYR A O 1
ATOM 695 N N . ALA A 1 87 ? 12.946 -2.563 -30.457 1.00 68.62 87 ALA A N 1
ATOM 696 C CA . ALA A 1 87 ? 14.326 -2.563 -29.958 1.00 68.62 87 ALA A CA 1
ATOM 697 C C . ALA A 1 87 ? 14.918 -3.970 -29.751 1.00 68.62 87 ALA A C 1
ATOM 699 O O . ALA A 1 87 ? 16.129 -4.142 -29.851 1.00 68.62 87 ALA A O 1
ATOM 700 N N . HIS A 1 88 ? 14.072 -4.978 -29.507 1.00 69.06 88 HIS A N 1
ATOM 701 C CA . HIS A 1 88 ? 14.497 -6.359 -29.217 1.00 69.06 88 HIS A CA 1
ATOM 702 C C . HIS A 1 88 ? 14.087 -7.365 -30.293 1.00 69.06 88 HIS A C 1
ATOM 704 O O . HIS A 1 88 ? 14.071 -8.570 -30.038 1.00 69.06 88 HIS A O 1
ATOM 710 N N . LYS A 1 89 ? 13.710 -6.909 -31.494 1.00 69.69 89 LYS A N 1
ATOM 711 C CA . LYS A 1 89 ? 13.365 -7.856 -32.558 1.00 69.69 89 LYS A CA 1
ATOM 712 C C . LYS A 1 89 ? 14.629 -8.590 -33.020 1.00 69.69 89 LYS A C 1
ATOM 714 O O . LYS A 1 89 ? 15.612 -7.926 -33.351 1.00 69.69 89 LYS A O 1
ATOM 719 N N . PRO A 1 90 ? 14.619 -9.933 -33.069 1.00 72.69 90 PRO A N 1
ATOM 720 C CA . PRO A 1 90 ? 15.727 -10.678 -33.647 1.00 72.69 90 PRO A CA 1
ATOM 721 C C . PRO A 1 90 ? 15.904 -10.244 -35.105 1.00 72.69 90 PRO A C 1
ATOM 723 O O . PRO A 1 90 ? 14.941 -10.223 -35.874 1.00 72.69 90 PRO A O 1
ATOM 726 N N . GLN A 1 91 ? 17.127 -9.859 -35.474 1.00 73.44 91 GLN A N 1
ATOM 727 C CA . GLN A 1 91 ? 17.464 -9.550 -36.860 1.00 73.44 91 GLN A CA 1
ATOM 728 C C . GLN A 1 91 ? 17.436 -10.860 -37.646 1.00 73.44 91 GLN A C 1
ATOM 730 O O . GLN A 1 91 ? 18.305 -11.713 -37.485 1.00 73.44 91 GLN A O 1
ATOM 735 N N . VAL A 1 92 ? 16.390 -11.048 -38.444 1.00 76.12 92 VAL A N 1
ATOM 736 C CA . VAL A 1 92 ? 16.235 -12.234 -39.284 1.00 76.12 92 VAL A CA 1
ATOM 737 C C . VAL A 1 92 ? 17.080 -12.040 -40.538 1.00 76.12 92 VAL A C 1
ATOM 739 O O . VAL A 1 92 ? 16.827 -11.113 -41.307 1.00 76.12 92 VAL A O 1
ATOM 742 N N . ASN A 1 93 ? 18.095 -12.881 -40.740 1.00 78.44 93 ASN A N 1
ATOM 743 C CA . ASN A 1 93 ? 18.871 -12.863 -41.975 1.00 78.44 93 ASN A CA 1
ATOM 744 C C . ASN A 1 93 ? 18.070 -13.584 -43.070 1.00 78.44 93 ASN A C 1
ATOM 746 O O . ASN A 1 93 ? 17.779 -14.773 -42.946 1.00 78.44 93 ASN A O 1
ATOM 750 N N . ALA A 1 94 ? 17.710 -12.861 -44.132 1.00 75.56 94 ALA A N 1
ATOM 751 C CA . ALA A 1 94 ? 16.944 -13.396 -45.256 1.00 75.56 94 ALA A CA 1
ATOM 752 C C . ALA A 1 94 ? 17.656 -14.565 -45.963 1.00 75.56 94 ALA A C 1
ATOM 754 O O . ALA A 1 94 ? 16.991 -15.432 -46.515 1.00 75.56 94 ALA A O 1
ATOM 755 N N . GLU A 1 95 ? 18.986 -14.626 -45.886 1.00 81.31 95 GLU A N 1
ATOM 756 C CA . GLU A 1 95 ? 19.814 -15.668 -46.508 1.00 81.31 95 GLU A CA 1
ATOM 757 C C . GLU A 1 95 ? 19.871 -16.966 -45.685 1.00 81.31 95 GLU A C 1
ATOM 759 O O . GLU A 1 95 ? 20.346 -17.989 -46.169 1.00 81.31 95 GLU A O 1
ATOM 764 N N . GLN A 1 96 ? 19.405 -16.947 -44.430 1.00 79.81 96 GLN A N 1
ATOM 765 C CA . GLN A 1 96 ? 19.321 -18.150 -43.592 1.00 79.81 96 GLN A CA 1
ATOM 766 C C . GLN A 1 96 ? 18.057 -18.973 -43.856 1.00 79.81 96 GLN A C 1
ATOM 768 O O . GLN A 1 96 ? 17.939 -20.092 -43.352 1.00 79.81 96 GLN A O 1
ATOM 773 N N . PHE A 1 97 ? 17.105 -18.431 -44.617 1.00 79.56 97 PHE A N 1
ATOM 774 C CA . PHE A 1 97 ? 15.915 -19.168 -45.010 1.00 79.56 97 PHE A CA 1
ATOM 775 C C . PHE A 1 97 ? 16.226 -20.016 -46.246 1.00 79.56 97 PHE A C 1
ATOM 777 O O . PHE A 1 97 ? 16.774 -19.488 -47.212 1.00 79.56 97 PHE A O 1
ATOM 784 N N . PRO A 1 98 ? 15.884 -21.315 -46.243 1.00 81.38 98 PRO A N 1
ATOM 785 C CA . PRO A 1 98 ? 16.001 -22.129 -47.443 1.00 81.38 98 PRO A CA 1
ATOM 786 C C . PRO A 1 98 ? 15.114 -21.551 -48.550 1.00 81.38 98 PRO A C 1
ATOM 788 O O . PRO A 1 98 ? 14.001 -21.086 -48.283 1.00 81.38 98 PRO A O 1
ATOM 791 N N . GLU A 1 99 ? 15.607 -21.591 -49.789 1.00 80.81 99 GLU A N 1
ATOM 792 C CA . GLU A 1 99 ? 14.811 -21.227 -50.959 1.00 80.81 99 GLU A CA 1
ATOM 793 C C . GLU A 1 99 ? 13.547 -22.094 -51.010 1.00 80.81 99 GLU A C 1
ATOM 795 O O . GLU A 1 99 ? 13.581 -23.304 -50.768 1.00 80.81 99 GLU A O 1
ATOM 800 N N . VAL A 1 100 ? 12.408 -21.456 -51.276 1.00 76.81 100 VAL A N 1
ATOM 801 C CA . VAL A 1 100 ? 11.118 -22.142 -51.324 1.00 76.81 100 VAL A CA 1
ATOM 802 C C . VAL A 1 100 ? 11.076 -23.004 -52.581 1.00 76.81 100 VAL A C 1
ATOM 804 O O . VAL A 1 100 ? 11.278 -22.517 -53.689 1.00 76.81 100 VAL A O 1
ATOM 807 N N . GLU A 1 101 ? 10.795 -24.294 -52.414 1.00 80.50 101 GLU A N 1
ATOM 808 C CA . GLU A 1 101 ? 10.681 -25.215 -53.541 1.00 80.50 101 GLU A CA 1
ATOM 809 C C . GLU A 1 101 ? 9.544 -24.794 -54.501 1.00 80.50 101 GLU A C 1
ATOM 811 O O . GLU A 1 101 ? 8.470 -24.369 -54.055 1.00 80.50 101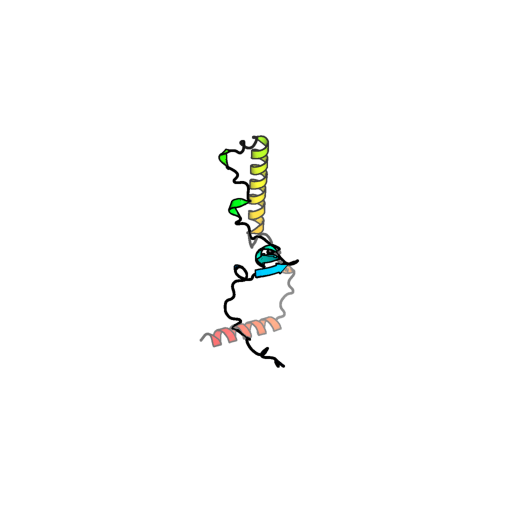 GLU A O 1
ATOM 816 N N . PRO A 1 102 ? 9.706 -24.979 -55.825 1.00 77.25 102 PRO A N 1
ATOM 817 C CA . PRO A 1 102 ? 8.761 -24.490 -56.839 1.00 77.25 102 PRO A CA 1
ATOM 818 C C . PRO A 1 102 ? 7.368 -25.135 -56.749 1.00 77.25 102 PRO A C 1
ATOM 820 O O . PRO A 1 102 ? 6.389 -24.629 -57.301 1.00 77.25 102 PRO A O 1
ATOM 823 N N . GLU A 1 103 ? 7.248 -26.281 -56.078 1.00 74.81 103 GLU A N 1
ATOM 824 C CA . GLU A 1 103 ? 5.955 -26.909 -55.804 1.00 74.81 103 GLU A CA 1
ATOM 825 C C . GLU A 1 103 ? 5.166 -26.140 -54.741 1.00 74.81 103 GLU A C 1
ATOM 827 O O . GLU A 1 103 ? 3.953 -25.952 -54.883 1.00 74.81 103 GLU A O 1
ATOM 832 N N . VAL A 1 104 ? 5.853 -25.626 -53.718 1.00 81.56 104 VAL A N 1
ATOM 833 C CA . VAL A 1 104 ? 5.250 -24.851 -52.632 1.00 81.56 104 VAL A CA 1
ATOM 834 C C . VAL A 1 104 ? 4.739 -23.513 -53.164 1.00 81.56 104 VAL A C 1
ATOM 836 O O . VAL A 1 104 ? 3.611 -23.131 -52.850 1.00 81.56 104 VAL A O 1
ATOM 839 N N . GLU A 1 105 ? 5.470 -22.852 -54.063 1.00 81.56 105 GLU A N 1
ATOM 840 C CA . GLU A 1 105 ? 5.024 -21.602 -54.700 1.00 81.56 105 GLU A CA 1
ATOM 841 C C . GLU A 1 105 ? 3.683 -21.761 -55.428 1.00 81.56 105 GLU A C 1
ATOM 843 O O . GLU A 1 105 ? 2.755 -20.972 -55.226 1.00 81.56 105 GLU A O 1
ATOM 848 N N . LYS A 1 106 ? 3.521 -22.852 -56.187 1.00 81.69 106 LYS A N 1
ATOM 849 C CA . LYS A 1 106 ? 2.264 -23.167 -56.886 1.00 81.69 106 LYS A CA 1
ATOM 850 C C . LYS A 1 106 ? 1.104 -23.378 -55.917 1.00 81.69 106 LYS A C 1
ATOM 852 O O . LYS A 1 106 ? -0.041 -23.065 -56.246 1.00 81.69 106 LYS A O 1
ATOM 857 N N . THR A 1 107 ? 1.359 -23.939 -54.734 1.00 81.00 107 THR A N 1
ATOM 858 C CA . THR A 1 107 ? 0.309 -24.101 -53.715 1.00 81.00 107 THR A CA 1
ATOM 859 C C . THR A 1 107 ? -0.084 -22.766 -53.090 1.00 81.00 107 THR A C 1
ATOM 861 O O . THR A 1 107 ? -1.277 -22.491 -52.955 1.00 81.00 107 THR A O 1
ATOM 864 N N . VAL A 1 108 ? 0.888 -21.900 -52.789 1.00 83.81 108 VAL A N 1
ATOM 865 C CA . VAL A 1 108 ? 0.651 -20.558 -52.239 1.00 83.81 108 VAL A CA 1
ATOM 866 C C . VAL A 1 108 ? -0.142 -19.700 -53.226 1.00 83.81 108 VAL A C 1
ATOM 868 O O . VAL A 1 108 ? -1.100 -19.034 -52.829 1.00 83.81 108 VAL A O 1
ATOM 871 N N . GLU A 1 109 ? 0.181 -19.770 -54.517 1.00 85.56 109 GLU A N 1
ATOM 872 C CA . GLU A 1 109 ? -0.537 -19.044 -55.565 1.00 85.56 109 GLU A CA 1
ATOM 873 C C . GLU A 1 109 ? -1.988 -19.530 -55.717 1.00 85.56 109 GLU A C 1
ATOM 875 O O . GLU A 1 109 ? -2.917 -18.719 -55.744 1.00 85.56 109 GLU A O 1
ATOM 880 N N . LYS A 1 110 ? -2.221 -20.851 -55.692 1.00 84.75 110 LYS A N 1
ATOM 881 C CA . LYS A 1 110 ? -3.579 -21.428 -55.682 1.00 84.75 110 LYS A CA 1
ATOM 882 C C . LYS A 1 110 ? -4.393 -20.973 -54.473 1.00 84.75 110 LYS A C 1
ATOM 884 O O . LYS A 1 110 ? -5.566 -20.633 -54.619 1.00 84.75 110 LYS A O 1
ATOM 889 N N . VAL A 1 111 ? -3.789 -20.949 -53.284 1.00 85.50 111 VAL A N 1
ATOM 890 C CA . VAL A 1 111 ? -4.454 -20.487 -52.055 1.00 85.50 111 VAL A CA 1
ATOM 891 C C . VAL A 1 111 ? -4.775 -18.993 -52.139 1.00 85.50 111 VAL A C 1
ATOM 893 O O . VAL A 1 111 ? -5.858 -18.580 -51.724 1.00 85.50 111 VAL A O 1
ATOM 896 N N . ARG A 1 112 ? -3.884 -18.180 -52.719 1.00 84.88 112 ARG A N 1
ATOM 897 C CA . ARG A 1 112 ? -4.106 -16.741 -52.925 1.00 84.88 112 ARG A CA 1
ATOM 898 C C . ARG A 1 112 ? -5.247 -16.474 -53.910 1.00 84.88 112 ARG A C 1
ATOM 900 O O . ARG A 1 112 ? -6.131 -15.682 -53.597 1.00 84.88 112 ARG A O 1
ATOM 907 N N . ALA A 1 113 ? -5.281 -17.192 -55.032 1.00 87.12 113 ALA A N 1
ATOM 908 C CA . ALA A 1 113 ? -6.363 -17.109 -56.013 1.00 87.12 113 ALA A CA 1
ATOM 909 C C . ALA A 1 113 ? -7.709 -17.590 -55.441 1.00 87.12 113 ALA A C 1
ATOM 911 O O . ALA A 1 113 ? -8.752 -17.005 -55.719 1.00 87.12 113 ALA A O 1
ATOM 912 N N . ALA A 1 114 ? -7.706 -18.634 -54.604 1.00 80.81 114 ALA A N 1
ATOM 913 C CA . ALA A 1 114 ? -8.916 -19.126 -53.946 1.00 80.81 114 ALA A CA 1
ATOM 914 C C . ALA A 1 114 ? -9.485 -18.143 -52.908 1.00 80.81 114 ALA A C 1
ATOM 916 O O . ALA A 1 114 ? -10.694 -18.135 -52.695 1.00 80.81 114 ALA A O 1
ATOM 917 N N . ARG A 1 115 ? -8.637 -17.326 -52.265 1.00 82.31 115 ARG A N 1
ATOM 918 C CA . ARG A 1 115 ? -9.085 -16.246 -51.368 1.00 82.31 115 ARG A CA 1
ATOM 919 C C . ARG A 1 115 ? -9.719 -15.103 -52.157 1.00 82.31 115 ARG A C 1
ATOM 921 O O . ARG A 1 115 ? -10.843 -14.737 -51.860 1.00 82.31 115 ARG A O 1
ATOM 928 N N . GLN A 1 116 ? -9.076 -14.660 -53.238 1.00 80.75 116 GLN A N 1
ATOM 929 C CA . GLN A 1 116 ? -9.617 -13.602 -54.103 1.00 80.75 116 GLN A CA 1
ATOM 930 C C . GLN A 1 116 ? -10.982 -13.955 -54.713 1.00 80.75 116 GLN A C 1
ATOM 932 O O . GLN A 1 116 ? -11.821 -13.081 -54.853 1.00 80.75 116 GLN A O 1
ATOM 937 N N . LYS A 1 117 ? -11.236 -15.236 -55.015 1.00 73.94 117 LYS A N 1
ATOM 938 C CA . LYS A 1 117 ? -12.539 -15.712 -55.520 1.00 73.94 117 LYS A CA 1
ATOM 939 C C . LYS A 1 117 ? -13.634 -15.869 -54.458 1.00 73.94 117 LYS A C 1
ATOM 941 O O . LYS A 1 117 ? -14.760 -16.180 -54.819 1.00 73.94 117 LYS A O 1
ATOM 946 N N . LYS A 1 118 ? -13.302 -15.785 -53.167 1.00 63.50 118 LYS A N 1
ATOM 947 C CA . LYS A 1 118 ? -14.278 -15.841 -52.062 1.00 63.50 118 LYS A CA 1
ATOM 948 C C . LYS A 1 118 ? -14.669 -14.457 -51.548 1.00 63.50 118 LYS A C 1
ATOM 950 O O . LYS A 1 118 ? -15.638 -14.363 -50.803 1.00 63.50 118 LYS A O 1
ATOM 955 N N . ASP A 1 119 ? -13.891 -13.443 -51.915 1.00 56.94 119 ASP A N 1
ATOM 956 C CA . ASP A 1 119 ? -14.101 -12.046 -51.541 1.00 56.94 119 ASP A CA 1
ATOM 957 C C . ASP A 1 119 ? -14.872 -11.255 -52.636 1.00 56.94 119 ASP A C 1
ATOM 959 O O . ASP A 1 119 ? -15.117 -10.062 -52.457 1.00 56.94 119 ASP A O 1
ATOM 963 N N . GLU A 1 120 ? -15.268 -11.920 -53.737 1.00 49.16 120 GLU A N 1
ATOM 964 C CA . GLU A 1 120 ? -16.299 -11.505 -54.719 1.00 49.16 120 GLU A CA 1
ATOM 965 C C . GLU A 1 120 ? -17.618 -12.247 -54.456 1.00 49.16 120 GLU A C 1
ATOM 967 O O . GLU A 1 120 ? -18.686 -11.602 -54.571 1.00 49.16 120 GLU A O 1
#

Sequence (120 aa):
MSDNDNNKRQEDIGDSKPEDLLVDFGGKQVPFSKINKPHNVILDPNFHQPKVNAESFPDIEPEAKKGEEDVETRRKAAHKYILDPYAHKPQVNAEQFPEVEPEVEKTVEKVRAARQKKDE

Mean predicted aligned error: 21.25 Å

Secondary structure (DSSP, 8-state):
-------------S---TTS-EEESSSSEEEHHHHS--S-----GGGTS----GGGSPPPPHHHHHHHHHHHHHHHHHHHHHS-TTTT-----GGGSPPPPHHHHHHHHHHHHHHHTT--

pLDDT: mean 73.9, std 11.06, range [39.56, 89.31]

Solvent-accessible surface area (backbone atoms only — not comparable to full-atom values): 8175 Å² total; per-residue (Å²): 138,89,81,85,89,88,84,85,78,92,71,79,98,65,88,77,57,60,73,78,40,68,39,77,59,94,92,38,80,40,46,42,51,78,75,61,63,74,94,67,79,88,68,63,70,84,79,73,54,83,86,77,60,81,84,74,56,78,81,77,53,75,67,59,51,51,52,51,51,53,50,50,52,50,51,55,55,54,50,60,65,69,71,39,89,67,73,76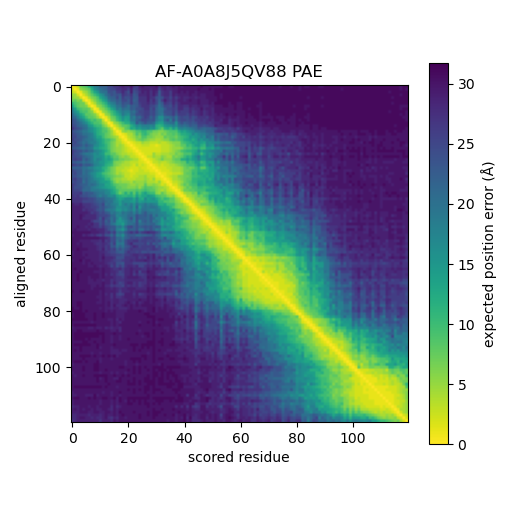,57,79,85,76,60,77,84,75,53,78,81,79,54,75,69,57,54,56,51,53,51,52,54,52,53,54,48,60,68,69,78,109

Foldseek 3Di:
DDDDDPDDDPDDPDDPDQQPDWDDDPNDTDRPCVVDPPPDDPDDPVVPDPPDDPVPDDDDDPVVVVVVVVVVVVVVVVVVQVPPPPNPDPDDDPVPDPDDDPVVVVVVVVVVVVVVVVVD

Organism: NCBI:txid561895

Radius of gyration: 40.8 Å; Cα contacts (8 Å, |Δi|>4): 27; chains: 1; bounding box: 72×55×104 Å